Protein AF-A0A5C9BQ26-F1 (afdb_monomer_lite)

Radius of gyration: 15.92 Å; chains: 1; bounding box: 32×38×38 Å

Secondary structure (DSSP, 8-state):
-HHHHHHHHHHHHHHHHTSSGGG---HHHHHHHHHHHHHHHHS-EEEEEESSS--SSGGGS--HHHHHHHHHHHHTT-SEEEEEETTEEEEEEEEEE-GGGHHHHS-TTSSSPPSS-EEEEEEEEEES--

Foldseek 3Di:
DLVVQLVVLLVVLCCVAPVDPPHNDDPLVSVVSSQVSSCVVAVKHKDKAFQPFDDPDPRRHQDDDQSVVQSPCVNVVDQKDWDDDPQKTKIKGWDWQDDPSCVRRPDPPPDDDDDDIGTMIMMIIHGPDD

pLDDT: mean 89.16, std 11.47, range [51.75, 98.25]

Structure (mmCIF, N/CA/C/O backbone):
data_AF-A0A5C9BQ26-F1
#
_entry.id   AF-A0A5C9BQ26-F1
#
loop_
_atom_site.group_PDB
_atom_site.id
_atom_site.type_symbol
_atom_site.label_atom_id
_atom_site.label_alt_id
_atom_site.label_comp_id
_atom_site.label_asym_id
_atom_site.label_entity_id
_atom_site.label_seq_id
_atom_site.pdbx_PDB_ins_code
_atom_site.Cartn_x
_atom_site.Cartn_y
_atom_site.Cartn_z
_atom_site.occupancy
_atom_site.B_iso_or_equiv
_atom_site.auth_seq_id
_atom_site.auth_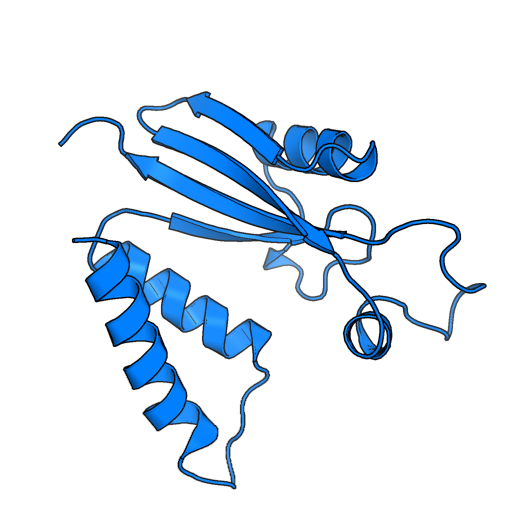comp_id
_atom_site.auth_asym_id
_atom_site.auth_atom_id
_atom_site.pdbx_PDB_model_num
ATOM 1 N N . ALA A 1 1 ? 1.219 -16.663 12.469 1.00 73.88 1 ALA A N 1
ATOM 2 C CA . ALA A 1 1 ? 2.481 -15.969 12.143 1.00 73.88 1 ALA A CA 1
ATOM 3 C C . ALA A 1 1 ? 2.363 -15.322 10.757 1.00 73.88 1 ALA A C 1
ATOM 5 O O . ALA A 1 1 ? 2.668 -15.969 9.768 1.00 73.88 1 ALA A O 1
ATOM 6 N N . VAL A 1 2 ? 1.868 -14.079 10.665 1.00 89.38 2 VAL A N 1
ATOM 7 C CA . VAL A 1 2 ? 1.649 -13.385 9.369 1.00 89.38 2 VAL A CA 1
ATOM 8 C C . VAL A 1 2 ? 2.969 -13.124 8.649 1.00 89.38 2 VAL A C 1
ATOM 10 O O . VAL A 1 2 ? 3.078 -13.346 7.450 1.00 89.38 2 VAL A O 1
ATOM 13 N N . LEU A 1 3 ? 4.000 -12.734 9.399 1.00 93.31 3 LEU A N 1
ATOM 14 C CA . LEU A 1 3 ? 5.322 -12.467 8.842 1.00 93.31 3 LEU A CA 1
ATOM 15 C C . LEU A 1 3 ? 5.939 -13.708 8.175 1.00 93.31 3 LEU A C 1
ATOM 17 O O . LEU A 1 3 ? 6.511 -13.605 7.098 1.00 93.31 3 LEU A O 1
ATOM 21 N N . HIS A 1 4 ? 5.764 -14.890 8.777 1.00 95.06 4 HIS A N 1
ATOM 22 C CA . HIS A 1 4 ? 6.197 -16.152 8.171 1.00 95.06 4 HIS A CA 1
ATOM 23 C C . HIS A 1 4 ? 5.481 -16.402 6.838 1.00 95.06 4 HIS A C 1
ATOM 25 O O . HIS A 1 4 ? 6.126 -16.735 5.851 1.00 95.06 4 HIS A O 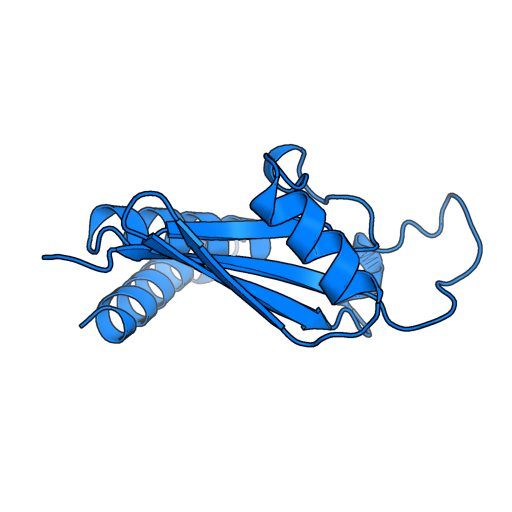1
ATOM 31 N N . VAL A 1 5 ? 4.158 -16.209 6.799 1.00 93.94 5 VAL A N 1
ATOM 32 C CA . VAL A 1 5 ? 3.356 -16.368 5.575 1.00 93.94 5 VAL A CA 1
ATOM 33 C C . VAL A 1 5 ? 3.818 -15.402 4.485 1.00 93.94 5 VAL A C 1
ATOM 35 O O . VAL A 1 5 ? 3.960 -15.821 3.342 1.00 93.94 5 VAL A O 1
ATOM 38 N N . ALA A 1 6 ? 4.092 -14.143 4.837 1.00 94.38 6 ALA A N 1
ATOM 39 C CA . ALA A 1 6 ? 4.599 -13.151 3.896 1.00 94.38 6 ALA A CA 1
ATOM 40 C C . ALA A 1 6 ? 5.953 -13.569 3.305 1.00 94.38 6 ALA A C 1
ATOM 42 O O . ALA A 1 6 ? 6.096 -13.580 2.090 1.00 94.38 6 ALA A O 1
ATOM 43 N N . TYR A 1 7 ? 6.916 -13.991 4.133 1.00 96.38 7 TYR A N 1
ATOM 44 C CA . TYR A 1 7 ? 8.218 -14.445 3.634 1.00 96.38 7 TYR A CA 1
ATOM 45 C C . TYR A 1 7 ? 8.130 -15.713 2.778 1.00 96.38 7 TYR A C 1
ATOM 47 O O . TYR A 1 7 ? 8.802 -15.790 1.752 1.00 96.38 7 TYR A O 1
ATOM 55 N N . ALA A 1 8 ? 7.294 -16.682 3.162 1.00 95.75 8 ALA A N 1
ATOM 56 C CA . ALA A 1 8 ? 7.072 -17.886 2.365 1.00 95.75 8 ALA A CA 1
ATOM 57 C C . ALA A 1 8 ? 6.450 -17.547 0.998 1.00 95.75 8 ALA A C 1
ATOM 59 O O . ALA A 1 8 ? 6.955 -17.989 -0.028 1.00 95.75 8 ALA A O 1
ATOM 60 N N . ALA A 1 9 ? 5.423 -16.690 0.973 1.00 94.81 9 ALA A N 1
ATOM 61 C CA . ALA A 1 9 ? 4.802 -16.228 -0.267 1.00 94.81 9 ALA A CA 1
ATOM 62 C C . ALA A 1 9 ? 5.793 -15.469 -1.166 1.00 94.81 9 ALA A C 1
ATOM 64 O O . ALA A 1 9 ? 5.804 -15.671 -2.380 1.00 94.81 9 ALA A O 1
ATOM 65 N N . THR A 1 10 ? 6.668 -14.645 -0.582 1.00 95.06 10 THR A N 1
ATOM 66 C CA . THR A 1 10 ? 7.747 -13.979 -1.322 1.00 95.06 10 THR A CA 1
ATOM 67 C C . THR A 1 10 ? 8.703 -14.983 -1.957 1.00 95.06 10 THR A C 1
ATOM 69 O O . THR A 1 10 ? 9.026 -14.849 -3.136 1.00 95.06 10 THR A O 1
ATOM 72 N N . LEU A 1 11 ? 9.142 -15.996 -1.205 1.00 94.06 11 LEU A N 1
ATOM 73 C CA . LEU A 1 11 ? 10.044 -17.027 -1.719 1.00 94.06 11 LEU A CA 1
ATOM 74 C C . LEU A 1 11 ? 9.416 -17.789 -2.894 1.00 94.06 11 LEU A C 1
ATOM 76 O O . LEU A 1 11 ? 10.060 -17.947 -3.931 1.00 94.06 11 LEU A O 1
ATOM 80 N N . ASP A 1 12 ? 8.158 -18.209 -2.752 1.00 91.56 12 ASP A N 1
ATOM 81 C CA . ASP A 1 12 ? 7.419 -18.922 -3.799 1.00 91.56 12 ASP A CA 1
ATOM 82 C C . ASP A 1 12 ? 7.289 -18.067 -5.068 1.00 91.56 12 ASP A C 1
ATOM 84 O O . ASP A 1 12 ? 7.591 -18.525 -6.171 1.00 91.56 12 ASP A O 1
ATOM 88 N N . THR A 1 13 ? 6.926 -16.794 -4.903 1.00 91.69 13 THR A N 1
ATOM 89 C CA . THR A 1 13 ? 6.776 -15.833 -6.006 1.00 91.69 13 THR A CA 1
ATOM 90 C C . THR A 1 13 ? 8.100 -15.613 -6.740 1.00 91.69 13 THR A C 1
ATOM 92 O O . THR A 1 13 ? 8.137 -15.586 -7.971 1.00 91.69 13 THR A O 1
ATOM 95 N N . ILE A 1 14 ? 9.212 -15.495 -6.007 1.00 91.38 14 ILE A N 1
ATOM 96 C CA . ILE A 1 14 ? 10.538 -15.316 -6.611 1.00 91.38 14 ILE A CA 1
ATOM 97 C C . ILE A 1 14 ? 10.953 -16.557 -7.406 1.00 91.38 14 ILE A C 1
ATOM 99 O O . ILE A 1 14 ? 11.424 -16.423 -8.539 1.00 91.38 14 ILE A O 1
ATOM 103 N N . HIS A 1 15 ? 10.754 -17.758 -6.854 1.00 89.75 15 HIS A N 1
ATOM 104 C CA . HIS A 1 15 ? 11.030 -19.001 -7.576 1.00 89.75 15 HIS A CA 1
ATOM 105 C C . HIS A 1 15 ? 10.178 -19.139 -8.837 1.00 89.75 15 HIS A C 1
ATOM 107 O O . HIS A 1 15 ? 10.671 -19.627 -9.854 1.00 89.75 15 HIS A O 1
ATOM 113 N N . HIS A 1 16 ? 8.922 -18.701 -8.780 1.00 87.81 16 HIS A N 1
ATOM 114 C CA . HIS A 1 16 ? 8.012 -18.780 -9.910 1.00 87.81 16 HIS A CA 1
ATOM 115 C C . HIS A 1 16 ? 8.416 -17.828 -11.046 1.00 87.81 16 HIS A C 1
ATOM 117 O O . HIS A 1 16 ? 8.567 -18.271 -12.183 1.00 87.81 16 HIS A O 1
ATOM 123 N N . HIS A 1 17 ? 8.653 -16.548 -10.738 1.00 88.12 17 HIS A N 1
ATOM 124 C CA . HIS A 1 17 ? 8.812 -15.502 -11.759 1.00 88.12 17 HIS A CA 1
ATOM 125 C C . HIS A 1 17 ? 10.253 -15.197 -12.166 1.00 88.12 17 HIS A C 1
ATOM 127 O O . HIS A 1 17 ? 10.484 -14.737 -13.281 1.00 88.12 17 HIS A O 1
ATOM 133 N N . TYR A 1 18 ? 11.235 -15.420 -11.288 1.00 85.69 18 TYR A N 1
ATOM 134 C CA . TYR A 1 18 ? 12.603 -14.923 -11.507 1.00 85.69 18 TYR A CA 1
ATOM 135 C C . TYR A 1 18 ? 13.672 -16.011 -11.575 1.00 85.69 18 TYR A C 1
ATOM 137 O O . TYR A 1 18 ? 14.818 -15.718 -11.916 1.00 85.69 18 TYR A O 1
ATOM 145 N N . PHE A 1 19 ? 13.327 -17.273 -11.310 1.00 83.19 19 PHE A N 1
ATOM 146 C CA . PHE A 1 19 ? 14.278 -18.377 -11.460 1.00 83.19 19 PHE A CA 1
ATOM 147 C C . PHE A 1 19 ? 14.487 -18.785 -12.931 1.00 83.19 19 PHE A C 1
ATOM 149 O O . PHE A 1 19 ? 15.575 -19.221 -13.309 1.00 83.19 19 PHE A O 1
ATOM 156 N N . ARG A 1 20 ? 13.469 -18.617 -13.789 1.00 74.31 20 ARG A N 1
ATOM 157 C CA . ARG A 1 20 ? 13.546 -18.903 -15.232 1.00 74.31 20 ARG A CA 1
ATOM 158 C C . ARG A 1 20 ? 13.588 -17.592 -16.023 1.00 74.31 20 ARG A C 1
ATOM 160 O O . ARG A 1 20 ? 12.661 -16.796 -15.960 1.00 74.31 20 ARG A O 1
ATOM 167 N N . ARG A 1 21 ? 14.674 -17.369 -16.774 1.00 60.22 21 ARG A N 1
ATOM 168 C CA . ARG A 1 21 ? 15.006 -16.073 -17.409 1.00 60.22 21 ARG A CA 1
ATOM 169 C C . ARG A 1 21 ? 14.002 -15.565 -18.451 1.00 60.22 21 ARG A C 1
ATOM 171 O O . ARG A 1 21 ? 14.001 -14.375 -18.732 1.00 60.22 21 ARG A O 1
ATOM 178 N N . GLU A 1 22 ? 13.173 -16.429 -19.026 1.00 64.50 22 GLU A N 1
ATOM 179 C CA . GLU A 1 22 ? 12.323 -16.065 -20.170 1.00 64.50 22 GLU A CA 1
ATOM 180 C C . GLU A 1 22 ? 10.979 -15.419 -19.781 1.00 64.50 22 GLU A C 1
ATOM 182 O O . GLU A 1 22 ? 10.212 -15.046 -20.663 1.00 64.50 22 GLU A O 1
ATOM 187 N N . GLN A 1 23 ? 10.674 -15.273 -18.483 1.00 62.00 23 GLN A N 1
ATOM 188 C CA . GLN A 1 23 ? 9.339 -14.869 -18.006 1.00 62.00 23 GLN A CA 1
ATOM 189 C C . GLN A 1 23 ? 9.357 -13.862 -16.845 1.00 62.00 23 GLN A C 1
ATOM 191 O O . GLN A 1 23 ? 8.417 -13.820 -16.057 1.00 62.00 23 GLN A O 1
ATOM 196 N N . ALA A 1 24 ? 10.403 -13.040 -16.715 1.00 72.62 24 ALA A N 1
ATOM 197 C CA . ALA A 1 24 ? 10.477 -12.075 -15.618 1.00 72.62 24 ALA A CA 1
ATOM 198 C C . ALA A 1 24 ? 9.291 -11.088 -15.656 1.00 72.62 24 ALA A C 1
ATOM 200 O O . ALA A 1 24 ? 9.212 -10.213 -16.518 1.00 72.62 24 ALA A O 1
ATOM 201 N N . VAL A 1 25 ? 8.370 -11.232 -14.701 1.00 83.44 25 VAL A N 1
ATOM 202 C CA . VAL A 1 25 ? 7.227 -10.331 -14.507 1.00 83.44 25 VAL A CA 1
ATOM 203 C C . VAL A 1 25 ? 7.702 -9.019 -13.872 1.00 83.44 25 VAL A C 1
ATOM 205 O O . VAL A 1 25 ? 8.766 -8.953 -13.251 1.00 83.44 25 VAL A O 1
ATOM 208 N N . LEU A 1 26 ? 6.933 -7.937 -14.019 1.00 85.12 26 LEU A N 1
ATOM 209 C CA . LEU A 1 26 ? 7.213 -6.688 -13.310 1.00 85.12 26 LEU A CA 1
ATOM 210 C C . LEU A 1 26 ? 7.197 -6.923 -11.785 1.00 85.12 26 LEU A C 1
ATOM 212 O O . LEU A 1 26 ? 6.204 -7.448 -11.277 1.00 85.12 26 LEU A O 1
ATOM 216 N N . PRO A 1 27 ? 8.223 -6.485 -11.027 1.00 85.50 27 PRO A N 1
ATOM 217 C CA . PRO A 1 27 ? 8.294 -6.711 -9.579 1.00 85.50 27 PRO A CA 1
ATOM 218 C C . PRO A 1 27 ? 7.059 -6.249 -8.804 1.00 85.50 27 PRO A C 1
ATOM 220 O O . PRO A 1 27 ? 6.608 -6.936 -7.893 1.00 85.50 27 PRO A O 1
ATOM 223 N N . ALA A 1 28 ? 6.460 -5.121 -9.197 1.00 85.06 28 ALA A N 1
ATOM 224 C CA . ALA A 1 28 ? 5.236 -4.624 -8.571 1.00 85.06 28 ALA A CA 1
ATOM 225 C C . ALA A 1 28 ? 4.053 -5.596 -8.730 1.00 85.06 28 ALA A C 1
ATOM 227 O O . ALA A 1 28 ? 3.280 -5.765 -7.790 1.00 85.06 28 ALA A O 1
ATOM 228 N N . ARG A 1 29 ? 3.950 -6.276 -9.882 1.00 86.94 29 ARG A N 1
ATOM 229 C CA . ARG A 1 29 ? 2.904 -7.271 -10.146 1.00 86.94 29 ARG A CA 1
ATOM 230 C C . ARG A 1 29 ? 3.166 -8.579 -9.402 1.00 86.94 29 ARG A C 1
ATOM 232 O O . ARG A 1 29 ? 2.241 -9.141 -8.830 1.00 86.94 29 ARG A O 1
ATOM 239 N N . ALA A 1 30 ? 4.423 -9.012 -9.327 1.00 91.62 30 ALA A N 1
ATOM 240 C CA . ALA A 1 30 ? 4.811 -10.147 -8.490 1.00 91.62 30 ALA A CA 1
ATOM 241 C C . ALA A 1 30 ? 4.446 -9.904 -7.008 1.00 91.62 30 ALA A C 1
ATOM 243 O O . ALA A 1 30 ? 3.936 -10.789 -6.327 1.00 91.62 30 ALA A O 1
ATOM 244 N N . MET A 1 31 ? 4.612 -8.674 -6.509 1.00 93.69 31 MET A N 1
ATOM 245 C CA . MET A 1 31 ? 4.194 -8.315 -5.148 1.00 93.69 31 MET A CA 1
ATOM 246 C C . MET A 1 31 ? 2.681 -8.415 -4.912 1.00 93.69 31 MET A C 1
ATOM 248 O O . MET A 1 31 ? 2.258 -8.755 -3.810 1.00 93.69 31 MET A O 1
ATOM 252 N N . GLU A 1 32 ? 1.850 -8.161 -5.921 1.00 94.44 32 GLU A N 1
ATOM 253 C CA . GLU A 1 32 ? 0.393 -8.304 -5.792 1.00 94.44 32 GLU A CA 1
ATOM 254 C C . GLU A 1 32 ? -0.034 -9.770 -5.641 1.00 94.44 32 GLU A C 1
ATOM 256 O O . GLU A 1 32 ? -1.001 -10.064 -4.933 1.00 94.44 32 GLU A O 1
ATOM 261 N N . GLU A 1 33 ? 0.715 -10.709 -6.226 1.00 93.81 33 GLU A N 1
ATOM 262 C CA . GLU A 1 33 ? 0.514 -12.140 -5.975 1.00 93.81 33 GLU A CA 1
ATOM 263 C C . GLU A 1 33 ? 0.844 -12.497 -4.524 1.00 93.81 33 GLU A C 1
ATOM 265 O O . GLU A 1 33 ? 0.050 -13.168 -3.863 1.00 93.81 33 GLU A O 1
ATOM 270 N N . ILE A 1 34 ? 1.939 -11.951 -3.980 1.00 95.69 34 ILE A N 1
ATOM 271 C CA . ILE A 1 34 ? 2.285 -12.090 -2.556 1.00 95.69 34 ILE A CA 1
ATOM 272 C C . ILE A 1 34 ? 1.148 -11.551 -1.677 1.00 95.69 34 ILE A C 1
ATOM 274 O O . ILE A 1 34 ? 0.767 -12.195 -0.698 1.00 95.69 34 ILE A O 1
ATOM 278 N N . PHE A 1 35 ? 0.563 -10.399 -2.022 1.00 96.75 35 PHE A N 1
ATOM 279 C CA . PHE A 1 35 ? -0.567 -9.828 -1.280 1.00 96.75 35 PHE A CA 1
ATOM 280 C C . PHE A 1 35 ? -1.790 -10.741 -1.294 1.00 96.75 35 PHE A C 1
ATOM 282 O O . PHE A 1 35 ? -2.402 -10.965 -0.246 1.00 96.75 35 PHE A O 1
ATOM 289 N N . SER A 1 36 ? -2.121 -11.300 -2.458 1.00 95.50 36 SER A N 1
ATOM 290 C CA . SER A 1 36 ? -3.202 -12.274 -2.597 1.00 95.50 36 SER A CA 1
ATOM 291 C C . SER A 1 36 ? -2.941 -13.514 -1.738 1.00 95.50 36 SER A C 1
ATOM 293 O O . SER A 1 36 ? -3.818 -13.958 -0.996 1.00 95.50 36 SER A O 1
ATOM 295 N N . ASP A 1 37 ? -1.722 -14.050 -1.766 1.00 95.38 37 ASP A N 1
ATOM 296 C CA . ASP A 1 37 ? -1.318 -15.217 -0.983 1.00 95.38 37 ASP A CA 1
ATOM 297 C C . ASP A 1 37 ? -1.413 -14.989 0.525 1.00 95.38 37 ASP A C 1
ATOM 299 O O . ASP A 1 37 ? -1.972 -15.817 1.253 1.00 95.38 37 ASP A O 1
ATOM 303 N N . VAL A 1 38 ? -0.908 -13.847 0.996 1.00 96.19 38 VAL A N 1
ATOM 304 C CA . VAL A 1 38 ? -0.997 -13.440 2.401 1.00 96.19 38 VAL A CA 1
ATOM 305 C C . VAL A 1 38 ? -2.455 -13.284 2.819 1.00 96.19 38 VAL A C 1
ATOM 307 O O . VAL A 1 38 ? -2.833 -13.789 3.881 1.00 96.19 38 VAL A O 1
ATOM 310 N N . ALA A 1 39 ? -3.292 -12.666 1.985 1.00 95.56 39 ALA A N 1
ATOM 311 C CA . ALA A 1 39 ? -4.712 -12.498 2.271 1.00 95.56 39 ALA A CA 1
ATOM 312 C C . ALA A 1 39 ? -5.427 -13.844 2.416 1.00 95.56 39 ALA A C 1
ATOM 314 O O . ALA A 1 39 ? -6.101 -14.061 3.424 1.00 95.56 39 ALA A O 1
ATOM 315 N N . ARG A 1 40 ? -5.215 -14.783 1.483 1.00 94.88 40 ARG A N 1
ATOM 316 C CA . ARG A 1 40 ? -5.828 -16.125 1.533 1.00 94.88 40 ARG A CA 1
ATOM 317 C C . ARG A 1 40 ? -5.411 -16.923 2.769 1.00 94.88 40 ARG A C 1
ATOM 319 O O . ARG A 1 40 ? -6.212 -17.679 3.307 1.00 94.88 40 ARG A O 1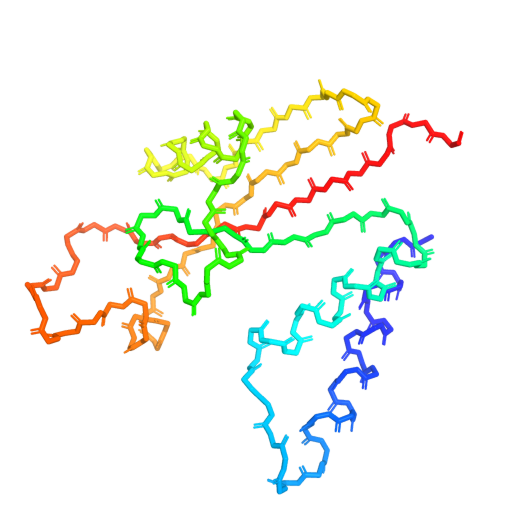
ATOM 326 N N . LYS A 1 41 ? -4.161 -16.770 3.215 1.00 93.62 41 LYS A N 1
ATOM 327 C CA . LYS A 1 41 ? -3.580 -17.555 4.318 1.00 93.62 41 LYS A CA 1
ATOM 328 C C . LYS A 1 41 ? -3.748 -16.903 5.699 1.00 93.62 41 LYS A C 1
ATOM 330 O O . LYS A 1 41 ? -3.514 -17.572 6.703 1.00 93.62 41 LYS A O 1
ATOM 335 N N . SER A 1 42 ? -4.092 -15.613 5.782 1.00 91.75 42 SER A N 1
ATOM 336 C CA . SER A 1 42 ? -4.071 -14.879 7.060 1.00 91.75 42 SER A CA 1
ATOM 337 C C . SER A 1 42 ? -5.164 -13.828 7.281 1.00 91.75 42 SER A C 1
ATOM 339 O O . SER A 1 42 ? -5.175 -13.212 8.345 1.00 91.75 42 SER A O 1
ATOM 341 N N . ASN A 1 43 ? -6.064 -13.596 6.319 1.00 91.31 43 ASN A N 1
ATOM 342 C CA . ASN A 1 43 ? -7.064 -12.514 6.332 1.00 91.31 43 ASN A CA 1
ATOM 343 C C . ASN A 1 43 ? -6.485 -11.088 6.436 1.00 91.31 43 ASN A C 1
ATOM 345 O O . ASN A 1 43 ? -7.240 -10.122 6.557 1.00 91.31 43 ASN A O 1
ATOM 349 N N . VAL A 1 44 ? -5.161 -10.932 6.354 1.00 95.25 44 VAL A N 1
ATOM 350 C CA . VAL A 1 44 ? -4.501 -9.631 6.241 1.00 95.25 44 VAL A CA 1
ATOM 351 C C . VAL A 1 44 ? -4.477 -9.222 4.779 1.00 95.25 44 VAL A C 1
ATOM 353 O O . VAL A 1 44 ? -3.916 -9.926 3.944 1.00 95.25 44 VAL A O 1
ATOM 356 N N . LYS A 1 45 ? -5.072 -8.073 4.466 1.00 95.88 45 LYS A N 1
ATOM 357 C CA . LYS A 1 45 ? -5.095 -7.532 3.104 1.00 95.88 45 LYS A CA 1
ATOM 358 C C . LYS A 1 45 ? -3.996 -6.495 2.937 1.00 95.88 45 LYS A C 1
ATOM 360 O O . LYS A 1 45 ? -3.751 -5.706 3.849 1.00 95.88 45 LYS A O 1
ATOM 365 N N . ALA A 1 46 ? -3.381 -6.483 1.763 1.00 96.69 46 ALA A N 1
ATOM 366 C CA . ALA A 1 46 ? -2.392 -5.499 1.361 1.00 96.69 46 A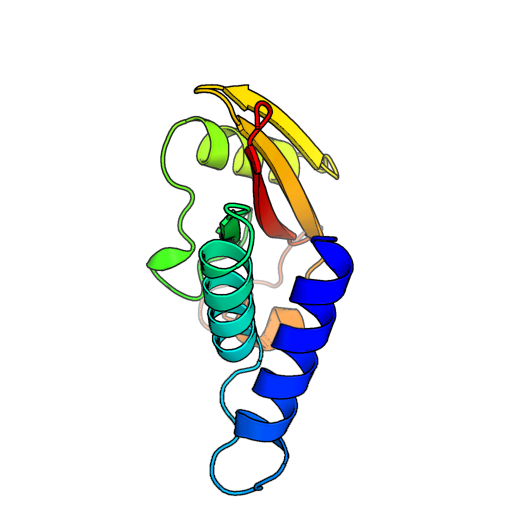LA A CA 1
ATOM 367 C C . ALA A 1 46 ? -2.695 -5.020 -0.061 1.00 96.69 46 ALA A C 1
ATOM 369 O O . ALA A 1 46 ? -3.128 -5.820 -0.891 1.00 96.69 46 ALA A O 1
ATOM 370 N N . ARG A 1 47 ? -2.486 -3.732 -0.339 1.00 96.56 47 ARG A N 1
ATOM 371 C CA . ARG A 1 47 ? -2.534 -3.181 -1.701 1.00 96.56 47 ARG A CA 1
ATOM 372 C C . ARG A 1 47 ? -1.704 -1.912 -1.833 1.00 96.56 47 ARG A C 1
ATOM 374 O O . ARG A 1 47 ? -1.482 -1.197 -0.853 1.00 96.56 47 ARG A O 1
ATOM 381 N N . TRP A 1 48 ? -1.275 -1.644 -3.058 1.00 97.00 48 TRP A N 1
ATOM 382 C CA . TRP A 1 48 ? -0.648 -0.385 -3.436 1.00 97.00 48 TRP A CA 1
ATOM 383 C C . TRP A 1 48 ? -1.690 0.719 -3.597 1.00 97.00 48 TRP A C 1
ATOM 385 O O . TRP A 1 48 ? -2.803 0.450 -4.043 1.00 97.00 48 TRP A O 1
ATOM 395 N N . ILE A 1 49 ? -1.300 1.953 -3.279 1.00 97.12 49 ILE A N 1
ATOM 396 C CA . ILE A 1 49 ? -2.045 3.159 -3.647 1.00 97.12 49 ILE A CA 1
ATOM 397 C C . ILE A 1 49 ? -1.109 4.218 -4.237 1.00 97.12 49 ILE A C 1
ATOM 399 O O . ILE A 1 49 ? 0.035 4.383 -3.799 1.00 97.12 49 ILE A O 1
ATOM 403 N N . ALA A 1 50 ? -1.603 4.970 -5.213 1.00 95.25 50 ALA A N 1
ATOM 404 C CA . ALA A 1 50 ? -0.979 6.195 -5.681 1.00 95.25 50 ALA A CA 1
ATOM 405 C C . ALA A 1 50 ? -1.172 7.304 -4.636 1.00 95.25 50 ALA A C 1
ATOM 407 O O . ALA A 1 50 ? -2.258 7.467 -4.087 1.00 95.25 50 ALA A O 1
ATOM 408 N N . VAL A 1 51 ? -0.114 8.064 -4.340 1.00 95.56 51 VAL A N 1
ATOM 409 C CA . VAL A 1 51 ? -0.162 9.152 -3.345 1.00 95.56 51 VAL A CA 1
ATOM 410 C C . VAL A 1 51 ? -0.071 10.503 -4.043 1.00 95.56 51 VAL A C 1
ATOM 412 O O . VAL A 1 51 ? -1.065 11.207 -4.165 1.00 95.56 51 VAL A O 1
ATOM 415 N N . ASN A 1 52 ? 1.109 10.848 -4.561 1.00 92.69 52 ASN A N 1
ATOM 416 C CA . ASN A 1 52 ? 1.333 12.100 -5.293 1.00 92.69 52 ASN A CA 1
ATOM 417 C C . ASN A 1 52 ? 2.039 11.867 -6.640 1.00 92.69 52 ASN A C 1
ATOM 419 O O . ASN A 1 52 ? 2.797 12.710 -7.129 1.00 92.69 52 ASN A O 1
ATOM 423 N N . THR A 1 53 ? 1.796 10.693 -7.220 1.00 88.56 53 THR A N 1
ATOM 424 C CA . THR A 1 53 ? 2.234 10.277 -8.556 1.00 88.56 53 THR A CA 1
ATOM 425 C C . THR A 1 53 ? 1.057 9.663 -9.305 1.00 88.56 53 THR A C 1
ATOM 427 O O . THR A 1 53 ? 0.038 9.345 -8.695 1.00 88.56 53 THR A O 1
ATOM 430 N N . GLN A 1 54 ? 1.179 9.530 -10.626 1.00 87.62 54 GLN A N 1
ATOM 431 C CA . GLN A 1 54 ? 0.171 8.820 -11.412 1.00 87.62 54 GLN A CA 1
ATOM 432 C C . GLN A 1 54 ? 0.132 7.341 -10.991 1.00 87.62 54 GLN A C 1
ATOM 434 O O . GLN A 1 54 ? 1.199 6.760 -10.747 1.00 87.62 54 GLN A O 1
ATOM 439 N N . PRO A 1 55 ? -1.059 6.728 -10.899 1.00 90.81 55 PRO A N 1
ATOM 440 C CA . PRO A 1 55 ? -1.174 5.306 -10.624 1.00 90.81 55 PRO A CA 1
ATOM 441 C C . PRO A 1 55 ? -0.550 4.500 -11.772 1.00 90.81 55 PRO A C 1
ATOM 443 O O . PRO A 1 55 ? -0.746 4.811 -12.945 1.00 90.81 55 PRO A O 1
ATOM 446 N N . MET A 1 56 ? 0.231 3.469 -11.439 1.00 88.56 56 MET A N 1
ATOM 447 C CA . MET A 1 56 ? 0.830 2.575 -12.446 1.00 88.56 56 MET A CA 1
ATOM 448 C C . MET A 1 56 ? -0.159 1.508 -12.936 1.00 88.56 56 MET A C 1
ATOM 450 O O . MET A 1 56 ? 0.057 0.894 -13.976 1.00 88.56 56 MET A O 1
ATOM 454 N N . SER A 1 57 ? -1.242 1.300 -12.187 1.00 90.06 57 SER A N 1
ATOM 455 C CA . SER A 1 57 ? -2.404 0.490 -12.543 1.00 90.06 57 SER A CA 1
ATOM 456 C C . SER A 1 57 ? -3.661 1.214 -12.076 1.00 90.06 57 SER A C 1
ATOM 458 O O . SER A 1 57 ? -3.629 1.848 -11.024 1.00 90.06 57 SER A O 1
ATOM 460 N N . VAL A 1 58 ? -4.776 1.072 -12.797 1.00 89.75 58 VAL A N 1
ATOM 461 C CA . VAL A 1 58 ? -6.094 1.572 -12.351 1.00 89.75 58 VAL A CA 1
ATOM 462 C C . VAL A 1 58 ? -6.457 1.046 -10.959 1.00 89.75 58 VAL A C 1
ATOM 464 O O . VAL A 1 58 ? -7.019 1.768 -10.145 1.00 89.75 58 VAL A O 1
ATOM 467 N N . ASP A 1 59 ? -6.005 -0.169 -10.639 1.00 92.44 59 ASP A N 1
ATOM 468 C CA . ASP A 1 59 ? -6.211 -0.804 -9.340 1.00 92.44 59 ASP A CA 1
ATOM 469 C C . ASP A 1 59 ? -5.408 -0.147 -8.210 1.00 92.44 59 ASP A C 1
ATOM 471 O O . ASP A 1 59 ? -5.496 -0.616 -7.082 1.00 92.44 59 ASP A O 1
ATOM 475 N N . HIS A 1 60 ? -4.572 0.863 -8.474 1.00 95.19 60 HIS A N 1
ATOM 476 C CA . HIS A 1 60 ? -3.791 1.589 -7.459 1.00 95.19 60 HIS A CA 1
ATOM 477 C C . HIS A 1 60 ? -4.368 2.967 -7.157 1.00 95.19 60 HIS A C 1
ATOM 479 O O . HIS A 1 60 ? -3.781 3.717 -6.377 1.00 95.19 60 HIS A O 1
ATOM 485 N N . GLU A 1 61 ? -5.483 3.347 -7.771 1.00 96.19 61 GLU A N 1
ATOM 486 C CA . GLU A 1 61 ? -6.162 4.571 -7.374 1.00 96.19 61 GLU A CA 1
ATOM 487 C C . GLU A 1 61 ? -6.673 4.439 -5.926 1.00 96.19 61 GLU A C 1
ATOM 489 O O . GLU A 1 61 ? -7.153 3.371 -5.538 1.00 96.19 61 GLU A O 1
ATOM 494 N N . PRO A 1 62 ? -6.529 5.482 -5.084 1.00 97.19 62 PRO A N 1
ATOM 495 C CA . PRO A 1 62 ? -7.090 5.464 -3.739 1.00 97.19 62 PRO A CA 1
ATOM 496 C C . PRO A 1 62 ? -8.614 5.315 -3.759 1.00 97.19 62 PRO A C 1
ATOM 498 O O . PRO A 1 62 ? -9.333 6.176 -4.277 1.00 97.19 62 PRO A O 1
ATOM 501 N N . GLU A 1 63 ? -9.113 4.258 -3.126 1.00 94.88 63 GLU A N 1
ATOM 502 C CA . GLU A 1 63 ? -10.536 3.936 -3.077 1.00 94.88 63 GLU A CA 1
ATOM 503 C C . GLU A 1 63 ? -11.155 4.173 -1.691 1.00 94.88 63 GLU A C 1
ATOM 505 O O . GLU A 1 63 ? -10.577 3.887 -0.638 1.00 94.88 63 GLU A O 1
ATOM 510 N N . GLY A 1 64 ? -12.394 4.674 -1.686 1.00 94.69 64 GLY A N 1
ATOM 511 C CA . GLY A 1 64 ? -13.116 5.002 -0.455 1.00 94.69 64 GLY A CA 1
ATOM 512 C C . GLY A 1 64 ? -12.475 6.138 0.354 1.00 94.69 64 GLY A C 1
ATOM 513 O O . GLY A 1 64 ? -11.519 6.784 -0.075 1.00 94.69 64 GLY A O 1
ATOM 514 N N . ASP A 1 65 ? -13.032 6.409 1.531 1.00 96.38 65 ASP A N 1
ATOM 515 C CA . ASP A 1 65 ? -12.650 7.593 2.311 1.00 96.38 65 ASP A CA 1
ATOM 516 C C . ASP A 1 65 ? -11.287 7.426 2.994 1.00 96.38 65 ASP A C 1
ATOM 518 O O . ASP A 1 65 ? -10.461 8.338 2.955 1.00 96.38 65 ASP A O 1
ATOM 522 N N . PHE A 1 66 ? -11.005 6.234 3.536 1.00 97.25 66 PHE A N 1
ATOM 523 C CA . PHE A 1 66 ? -9.729 5.942 4.191 1.00 97.25 66 PHE A CA 1
ATOM 524 C C . PHE A 1 66 ? -8.533 6.138 3.252 1.00 97.25 66 PHE A C 1
ATOM 526 O O . PHE A 1 66 ? -7.568 6.796 3.631 1.00 97.25 66 PHE A O 1
ATOM 533 N N . GLU A 1 67 ? -8.560 5.576 2.035 1.00 97.88 67 GLU A N 1
ATOM 534 C CA . GLU A 1 67 ? -7.393 5.636 1.142 1.00 97.88 67 GLU A CA 1
ATOM 535 C C . GLU A 1 67 ? -7.197 7.043 0.579 1.00 97.88 67 GLU A C 1
ATOM 537 O O . GLU A 1 67 ? -6.059 7.495 0.463 1.00 97.88 67 GLU A O 1
ATOM 542 N N . LYS A 1 68 ? -8.285 7.772 0.302 1.00 97.81 68 LYS A N 1
ATOM 543 C CA . LYS A 1 68 ? -8.217 9.181 -0.111 1.00 97.81 68 LYS A CA 1
ATOM 544 C C . LYS A 1 68 ? -7.617 10.058 0.985 1.00 97.81 68 LYS A C 1
ATOM 546 O O . LYS A 1 68 ? -6.740 10.876 0.705 1.00 97.81 68 LYS A O 1
ATOM 551 N N . GLN A 1 69 ? -8.042 9.867 2.235 1.00 97.88 69 GLN A N 1
ATOM 552 C CA . GLN A 1 69 ? -7.478 10.595 3.370 1.00 97.88 69 GLN A CA 1
ATOM 553 C C . GLN A 1 69 ? -6.016 10.207 3.609 1.00 97.88 69 GLN A C 1
ATOM 555 O O . GLN A 1 69 ? -5.172 11.082 3.791 1.00 97.88 69 GLN A O 1
ATOM 560 N N . ALA A 1 70 ? -5.693 8.916 3.529 1.00 98.00 70 ALA A N 1
ATOM 561 C CA . ALA A 1 70 ? -4.321 8.439 3.601 1.00 98.00 70 ALA A CA 1
ATOM 562 C C . ALA A 1 70 ? -3.443 9.089 2.523 1.00 98.00 70 ALA A C 1
ATOM 564 O O . ALA A 1 70 ? -2.398 9.643 2.846 1.00 98.00 70 ALA A O 1
ATOM 565 N N . ALA A 1 71 ? -3.865 9.087 1.257 1.00 97.81 71 ALA A N 1
ATOM 566 C CA . ALA A 1 71 ? -3.111 9.699 0.167 1.00 97.81 71 ALA A CA 1
ATOM 567 C C . ALA A 1 71 ? -2.874 11.203 0.399 1.00 97.81 71 ALA A C 1
ATOM 569 O O . ALA A 1 71 ? -1.766 11.691 0.166 1.00 97.81 71 ALA A O 1
ATOM 570 N N . ALA A 1 72 ? -3.864 11.933 0.920 1.00 97.38 72 ALA A N 1
ATOM 571 C CA . ALA A 1 72 ? -3.702 13.343 1.275 1.00 97.38 72 ALA A CA 1
ATOM 572 C C . ALA A 1 72 ? -2.665 13.545 2.395 1.00 97.38 72 ALA A C 1
ATOM 574 O O . ALA A 1 72 ? -1.767 14.379 2.274 1.00 97.38 72 ALA A O 1
ATOM 575 N N . GLU A 1 73 ? -2.741 12.742 3.456 1.00 97.88 73 GLU A N 1
ATOM 576 C CA . GLU A 1 73 ? -1.837 12.822 4.607 1.00 97.88 73 GLU A CA 1
ATOM 577 C C . GLU A 1 73 ? -0.394 12.446 4.247 1.00 97.88 73 GLU A C 1
ATOM 579 O O . GLU A 1 73 ? 0.557 13.132 4.631 1.00 97.88 73 GLU A O 1
ATOM 584 N N . LEU A 1 74 ? -0.219 11.393 3.445 1.00 97.44 74 LEU A N 1
ATOM 585 C CA . LEU A 1 74 ? 1.092 10.988 2.942 1.00 97.44 74 LEU A CA 1
ATOM 586 C C . LEU A 1 74 ? 1.660 12.034 1.963 1.00 97.44 74 LEU A C 1
ATOM 588 O O . LEU A 1 74 ? 2.856 12.317 1.987 1.00 97.44 74 LEU A O 1
ATOM 592 N N . THR A 1 75 ? 0.813 12.682 1.152 1.00 94.88 75 THR A N 1
ATOM 593 C CA . THR A 1 75 ? 1.220 13.806 0.285 1.00 94.88 75 THR A CA 1
ATOM 594 C C . THR A 1 75 ? 1.711 15.005 1.094 1.00 94.88 75 THR A C 1
ATOM 596 O O . THR A 1 75 ? 2.671 15.659 0.688 1.00 94.88 75 THR A O 1
ATOM 599 N N . ALA A 1 76 ? 1.105 15.264 2.255 1.00 94.69 76 ALA A N 1
ATOM 600 C CA . ALA A 1 76 ? 1.540 16.300 3.190 1.00 94.69 76 ALA A CA 1
ATOM 601 C C . ALA A 1 76 ? 2.864 15.964 3.910 1.00 94.69 76 ALA A C 1
ATOM 603 O O . ALA A 1 76 ? 3.340 16.751 4.727 1.00 94.69 76 ALA A O 1
ATOM 604 N N . GLY A 1 77 ? 3.476 14.813 3.609 1.00 91.56 77 GLY A N 1
ATOM 605 C CA . GLY A 1 77 ? 4.762 14.392 4.157 1.00 91.56 77 GLY A CA 1
ATOM 606 C C . GLY A 1 77 ? 4.657 13.584 5.448 1.00 91.56 77 GLY A C 1
ATOM 607 O O . GLY A 1 77 ? 5.687 13.293 6.059 1.00 91.56 77 GLY A O 1
ATOM 608 N N . LYS A 1 78 ? 3.449 13.186 5.879 1.00 95.50 78 LYS A N 1
ATOM 609 C CA . LYS A 1 78 ? 3.326 12.217 6.974 1.00 95.50 78 LYS A CA 1
ATOM 610 C C . LYS A 1 78 ? 3.827 10.856 6.494 1.00 95.50 78 LYS A C 1
ATOM 612 O O . LYS A 1 78 ? 3.499 10.408 5.402 1.00 95.50 78 LYS A O 1
ATOM 617 N N . GLY A 1 79 ? 4.606 10.166 7.324 1.00 95.56 79 GLY A N 1
ATOM 618 C CA . GLY A 1 79 ? 5.115 8.833 6.979 1.00 95.56 79 GLY A CA 1
ATOM 619 C C . GLY A 1 79 ? 4.050 7.732 7.031 1.00 95.56 79 GLY A C 1
ATOM 620 O O . GLY A 1 79 ? 4.225 6.678 6.418 1.00 95.56 79 GLY A O 1
ATOM 621 N N . LYS A 1 80 ? 2.957 7.957 7.773 1.00 97.50 80 LYS A N 1
ATOM 622 C CA . LYS A 1 80 ? 1.927 6.955 8.045 1.00 97.50 80 LYS A CA 1
ATOM 623 C C . LYS A 1 80 ? 0.578 7.598 8.371 1.00 97.50 80 LYS A C 1
ATOM 625 O O . LYS A 1 80 ? 0.537 8.668 8.977 1.00 97.50 80 LYS A O 1
ATOM 630 N N . PHE A 1 81 ? -0.501 6.906 8.026 1.00 98.25 81 PHE A N 1
ATOM 631 C CA . PHE A 1 81 ? -1.873 7.181 8.447 1.00 98.25 81 PHE A CA 1
ATOM 632 C C . PHE A 1 81 ? -2.527 5.880 8.925 1.00 98.25 81 PHE A C 1
ATOM 634 O O . PHE A 1 81 ? -2.348 4.833 8.301 1.00 98.25 81 PHE A O 1
ATOM 641 N N . GLU A 1 82 ? -3.259 5.920 10.035 1.00 98.12 82 GLU A N 1
ATOM 642 C CA . GLU A 1 82 ? -3.844 4.734 10.666 1.00 98.12 82 GLU A CA 1
ATOM 643 C C . GLU A 1 82 ? -5.271 5.012 11.120 1.00 98.12 82 GLU A C 1
ATOM 645 O O . GLU A 1 82 ? -5.582 6.107 11.586 1.00 98.12 82 GLU A O 1
ATOM 650 N N . ALA A 1 83 ? -6.124 3.997 11.027 1.00 97.38 83 ALA A N 1
ATOM 651 C CA . ALA A 1 83 ? -7.474 4.042 11.565 1.00 97.38 83 ALA A CA 1
ATOM 652 C C . ALA A 1 83 ? -7.944 2.641 11.961 1.00 97.38 83 ALA A C 1
ATOM 654 O O . ALA A 1 83 ? -7.439 1.627 11.477 1.00 97.38 83 ALA A O 1
ATOM 655 N N . VAL A 1 84 ? -8.949 2.590 12.829 1.00 96.44 84 VAL A N 1
ATOM 656 C CA . VAL A 1 84 ? -9.700 1.369 13.115 1.00 96.44 84 VAL A CA 1
ATOM 657 C C . VAL A 1 84 ? -11.112 1.561 12.592 1.00 96.44 84 VAL A C 1
ATOM 659 O O . VAL A 1 84 ? -11.828 2.443 13.054 1.00 96.44 84 VAL A O 1
ATOM 662 N N . GLU A 1 85 ? -11.521 0.724 11.647 1.00 91.50 85 GLU A N 1
ATOM 663 C CA . GLU A 1 85 ? -12.848 0.781 11.040 1.00 91.50 85 GLU A CA 1
ATOM 664 C C . GLU A 1 85 ? -13.313 -0.616 10.629 1.00 91.50 85 GLU A C 1
ATOM 666 O O . GLU A 1 85 ? -12.515 -1.465 10.233 1.00 91.50 85 GLU A O 1
ATOM 671 N N . ASN A 1 86 ? -14.617 -0.876 10.744 1.00 87.81 86 ASN A N 1
ATOM 672 C CA . ASN A 1 86 ? -15.250 -2.108 10.256 1.00 87.81 86 ASN A CA 1
ATOM 673 C C . ASN A 1 86 ? -14.591 -3.418 10.745 1.00 87.81 86 ASN A C 1
ATOM 675 O O . ASN A 1 86 ? -14.574 -4.417 10.031 1.00 87.81 86 ASN A O 1
ATOM 679 N N . GLY A 1 87 ? -14.029 -3.426 11.960 1.00 92.88 87 GLY A N 1
ATOM 680 C CA . GLY A 1 87 ? -13.353 -4.605 12.519 1.00 92.88 87 GLY A CA 1
ATOM 681 C C . GLY A 1 87 ? -11.932 -4.843 11.993 1.00 92.88 87 GLY A C 1
ATOM 682 O O . GLY A 1 87 ? -11.354 -5.895 12.273 1.00 92.88 87 GLY A O 1
ATOM 683 N N . TYR A 1 88 ? -11.347 -3.865 11.298 1.00 94.69 88 TYR A N 1
ATOM 684 C CA . TYR A 1 88 ? -9.959 -3.878 10.849 1.00 94.69 88 TYR A CA 1
ATOM 685 C C . TYR A 1 88 ? -9.181 -2.702 11.431 1.00 94.69 88 TYR A C 1
ATOM 687 O O . TYR A 1 88 ? -9.665 -1.576 11.511 1.00 94.69 88 TYR A O 1
ATOM 695 N N . PHE A 1 89 ? -7.932 -2.968 11.783 1.00 96.50 89 PHE A N 1
ATOM 696 C CA . PHE A 1 89 ? -6.897 -1.958 11.868 1.00 96.50 89 PHE A CA 1
ATOM 697 C C . PHE A 1 89 ? -6.346 -1.738 10.461 1.00 96.50 89 PHE A C 1
ATOM 699 O O . PHE A 1 89 ? -5.831 -2.673 9.840 1.00 96.50 89 PHE A O 1
ATOM 706 N N . ARG A 1 90 ? -6.469 -0.518 9.947 1.00 97.56 90 ARG A N 1
ATOM 707 C CA . ARG A 1 90 ? -5.941 -0.119 8.646 1.00 97.56 90 ARG A CA 1
ATOM 708 C C . ARG A 1 90 ? -4.751 0.806 8.845 1.00 97.56 90 ARG A C 1
ATOM 710 O O . ARG A 1 90 ? -4.827 1.758 9.616 1.00 97.56 90 ARG A O 1
ATOM 717 N N . SER A 1 91 ? -3.666 0.554 8.121 1.00 97.88 91 SER A N 1
ATOM 718 C CA . SER A 1 91 ? -2.520 1.460 8.066 1.00 97.88 91 SER A CA 1
ATOM 719 C C . SER A 1 91 ? -2.102 1.711 6.630 1.00 97.88 91 SER A C 1
ATOM 721 O O . SER A 1 91 ? -1.898 0.754 5.888 1.00 97.88 91 SER A O 1
ATOM 723 N N . ALA A 1 92 ? -1.888 2.966 6.268 1.00 98.25 92 ALA A N 1
ATOM 724 C CA . ALA A 1 92 ? -1.224 3.363 5.040 1.00 98.25 92 ALA A CA 1
ATOM 725 C C . ALA A 1 92 ? 0.154 3.936 5.383 1.00 98.25 92 ALA A C 1
ATOM 727 O O . ALA A 1 92 ? 0.244 4.856 6.194 1.00 98.25 92 ALA A O 1
ATOM 728 N N . SER A 1 93 ? 1.220 3.400 4.791 1.00 98.19 93 SER A N 1
ATOM 729 C CA . SER A 1 93 ? 2.588 3.912 4.980 1.00 98.19 93 SER A CA 1
ATOM 730 C C . SER A 1 93 ? 3.155 4.436 3.666 1.00 98.19 93 SER A C 1
ATOM 732 O O . SER A 1 93 ? 2.950 3.813 2.621 1.00 98.19 93 SER A O 1
ATOM 734 N N . ALA A 1 94 ? 3.877 5.557 3.723 1.00 97.50 94 ALA A N 1
ATOM 735 C CA . ALA A 1 94 ? 4.546 6.131 2.561 1.00 97.50 94 ALA A CA 1
ATOM 736 C C . ALA A 1 94 ? 5.718 5.256 2.096 1.00 97.50 94 ALA A C 1
ATOM 738 O O . ALA A 1 94 ? 6.525 4.780 2.894 1.00 97.50 94 ALA A O 1
ATOM 739 N N . ILE A 1 95 ? 5.839 5.115 0.780 1.00 95.75 95 ILE A N 1
ATOM 740 C CA . ILE A 1 95 ? 6.987 4.530 0.094 1.00 95.75 95 ILE A CA 1
ATOM 741 C C . ILE A 1 95 ? 7.637 5.642 -0.714 1.00 95.75 95 ILE A C 1
ATOM 743 O O . ILE A 1 95 ? 7.058 6.125 -1.687 1.00 95.75 95 ILE A O 1
ATOM 747 N N . SER A 1 96 ? 8.834 6.053 -0.306 1.00 93.94 96 SER A N 1
ATOM 748 C CA . SER A 1 96 ? 9.604 7.077 -1.009 1.00 93.94 96 SER A CA 1
ATOM 749 C C . SER A 1 96 ? 10.023 6.586 -2.393 1.00 93.94 96 SER A C 1
ATOM 751 O O . SER A 1 96 ? 10.691 5.564 -2.528 1.00 93.94 96 SER A O 1
ATOM 753 N N . LEU A 1 97 ? 9.661 7.344 -3.425 1.00 92.00 97 LEU A N 1
ATOM 754 C CA . LEU A 1 97 ? 10.044 7.094 -4.808 1.00 92.00 97 LEU A CA 1
ATOM 755 C C . LEU A 1 97 ? 11.256 7.962 -5.147 1.00 92.00 97 LEU A C 1
ATOM 757 O O . LEU A 1 97 ? 11.161 9.186 -5.236 1.00 92.00 97 LEU A O 1
ATOM 761 N N . HIS A 1 98 ? 12.404 7.322 -5.344 1.00 89.31 98 HIS A N 1
ATOM 762 C CA . HIS A 1 98 ? 13.663 7.983 -5.681 1.00 89.31 98 HIS A CA 1
ATOM 763 C C . HIS A 1 98 ? 14.461 7.168 -6.702 1.00 89.31 98 HIS A C 1
ATOM 765 O O . HIS A 1 98 ? 14.276 5.957 -6.837 1.00 89.31 98 HIS A O 1
ATOM 771 N N . GLY A 1 99 ? 15.378 7.825 -7.416 1.00 87.62 99 GLY A N 1
ATOM 772 C CA . GLY A 1 99 ? 16.244 7.171 -8.399 1.00 87.62 99 GLY A CA 1
ATOM 773 C C . GLY A 1 99 ? 15.439 6.413 -9.459 1.00 87.62 99 GLY A C 1
ATOM 774 O O . GLY A 1 99 ? 14.561 6.987 -10.101 1.00 87.62 99 GLY A O 1
ATOM 775 N N . GLY A 1 100 ? 15.714 5.113 -9.608 1.00 85.88 100 GLY A N 1
ATOM 776 C CA . GLY A 1 100 ? 15.096 4.254 -10.623 1.00 85.88 100 GLY A CA 1
ATOM 777 C C . GLY A 1 100 ? 13.565 4.190 -10.573 1.00 85.88 100 GLY A C 1
ATOM 778 O O . GLY A 1 100 ? 12.947 4.067 -11.626 1.00 85.88 100 GLY A O 1
ATOM 779 N N . CYS A 1 101 ? 12.929 4.360 -9.408 1.00 88.25 101 CYS A N 1
ATOM 780 C CA . CYS A 1 101 ? 11.463 4.368 -9.299 1.00 88.25 101 CYS A CA 1
ATOM 781 C C . CYS A 1 101 ? 10.827 5.484 -10.143 1.00 88.25 101 CYS A C 1
ATOM 783 O O . CYS A 1 101 ? 9.768 5.299 -10.741 1.00 88.25 101 CYS A O 1
ATOM 785 N N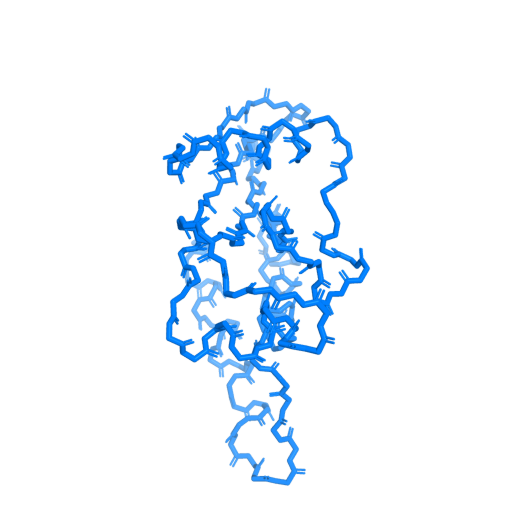 . LEU A 1 102 ? 11.488 6.642 -10.227 1.00 88.00 102 LEU A N 1
ATOM 786 C CA . LEU A 1 102 ? 10.975 7.792 -10.968 1.00 88.00 102 LEU A CA 1
ATOM 787 C C . LEU A 1 102 ? 11.016 7.582 -12.484 1.00 88.00 102 LEU A C 1
ATOM 789 O O . LEU A 1 102 ? 10.307 8.289 -13.182 1.00 88.00 102 LEU A O 1
ATOM 793 N N . SER A 1 103 ? 11.763 6.598 -12.996 1.00 84.12 103 SER A N 1
ATOM 794 C CA . SER A 1 103 ? 11.777 6.303 -14.437 1.00 84.12 103 SER A CA 1
ATOM 795 C C . SER A 1 103 ? 10.405 5.885 -14.981 1.00 84.12 103 SER A C 1
ATOM 797 O O . SER A 1 103 ? 10.091 6.188 -16.127 1.00 84.12 103 SER A O 1
ATOM 799 N N . CYS A 1 104 ? 9.578 5.236 -14.152 1.00 85.00 104 CYS A N 1
ATOM 800 C CA . CYS A 1 104 ? 8.207 4.853 -14.501 1.00 85.00 104 CYS A CA 1
ATOM 801 C C . CYS A 1 104 ? 7.167 5.749 -13.817 1.00 85.00 104 CYS A C 1
ATOM 803 O O . CYS A 1 104 ? 6.170 6.121 -14.426 1.00 85.00 104 CYS A O 1
ATOM 805 N N . HIS A 1 105 ? 7.402 6.135 -12.558 1.00 85.81 105 HIS A N 1
ATOM 806 C CA . HIS A 1 105 ? 6.443 6.930 -11.781 1.00 85.81 105 HIS A CA 1
ATOM 807 C C . HIS A 1 105 ? 6.448 8.431 -12.112 1.00 85.81 105 HIS A C 1
ATOM 809 O O . HIS A 1 105 ? 5.571 9.172 -11.661 1.00 85.81 105 HIS A O 1
ATOM 815 N N . HIS A 1 106 ? 7.423 8.902 -12.891 1.00 77.25 106 HIS A N 1
ATOM 816 C CA . HIS A 1 106 ? 7.430 10.234 -13.482 1.00 77.25 106 HIS A CA 1
ATOM 817 C C . HIS A 1 106 ? 7.507 10.082 -14.996 1.00 77.25 106 HIS A C 1
ATOM 819 O O . HIS A 1 106 ? 8.539 9.727 -15.556 1.00 77.25 106 HIS A O 1
ATOM 825 N N . ASN A 1 107 ? 6.386 10.330 -15.670 1.00 64.00 107 ASN A N 1
ATOM 826 C CA . ASN A 1 107 ? 6.362 10.283 -17.121 1.00 64.00 107 ASN A CA 1
ATOM 827 C C . ASN A 1 107 ? 6.978 11.587 -17.657 1.00 64.00 107 ASN A C 1
ATOM 829 O O . ASN A 1 107 ? 6.318 12.627 -17.711 1.00 64.00 107 ASN A O 1
ATOM 833 N N . SER A 1 108 ? 8.260 11.538 -18.025 1.00 53.94 108 SER A N 1
ATOM 834 C CA . SER A 1 108 ? 9.042 12.673 -18.544 1.00 53.94 108 SER A CA 1
ATOM 835 C C . SER A 1 108 ? 8.466 13.297 -19.823 1.00 53.94 108 SER A C 1
ATOM 837 O O . SER A 1 108 ? 8.842 14.409 -20.184 1.00 53.94 108 SER A O 1
ATOM 839 N N . SER A 1 109 ? 7.518 12.622 -20.480 1.00 53.91 109 SER A N 1
ATOM 840 C CA . SER A 1 109 ? 6.881 13.088 -21.717 1.00 53.91 109 SER A CA 1
ATOM 841 C C . SER A 1 109 ? 5.895 14.253 -21.529 1.00 53.91 109 SER A C 1
ATOM 843 O O . SER A 1 109 ? 5.529 14.880 -22.518 1.00 53.91 109 SER A O 1
ATOM 845 N N . PHE A 1 110 ? 5.458 14.571 -20.300 1.00 51.75 110 PHE A N 1
ATOM 846 C CA . PHE A 1 110 ? 4.370 15.544 -20.073 1.00 51.75 110 PHE A CA 1
ATOM 847 C C . PHE A 1 110 ? 4.651 16.639 -19.029 1.00 51.75 110 PHE A C 1
ATOM 849 O O . PHE A 1 110 ? 3.743 17.396 -18.686 1.00 51.75 110 PHE A O 1
ATOM 856 N N . GLY A 1 111 ? 5.882 16.792 -18.529 1.00 53.44 111 GLY A N 1
ATOM 857 C CA . GLY A 1 111 ? 6.170 17.916 -17.634 1.00 53.44 111 GLY A CA 1
ATOM 858 C C . GLY A 1 111 ? 7.562 17.948 -17.006 1.00 53.44 111 GLY A C 1
ATOM 859 O O . GLY A 1 111 ? 8.323 16.986 -17.109 1.00 53.44 111 GLY A O 1
ATOM 860 N N . PRO A 1 112 ? 7.904 19.065 -16.333 1.00 55.59 112 PRO A N 1
ATOM 861 C CA . PRO A 1 112 ? 9.179 19.217 -15.647 1.00 55.59 112 PRO A CA 1
ATOM 862 C C . PRO A 1 112 ? 9.359 18.161 -14.540 1.00 55.59 112 PRO A C 1
ATOM 864 O O . PRO A 1 112 ? 8.375 17.576 -14.066 1.00 55.59 112 PRO A O 1
ATOM 867 N N . PRO A 1 113 ? 10.609 17.929 -14.095 1.00 60.84 113 PRO A N 1
ATOM 868 C CA . PRO A 1 113 ? 10.902 17.029 -12.988 1.00 60.84 113 PRO A CA 1
ATOM 869 C C . PRO A 1 113 ? 10.034 17.342 -11.762 1.00 60.84 113 PRO A C 1
ATOM 871 O O . PRO A 1 113 ? 9.721 18.515 -11.513 1.00 60.84 113 PRO A O 1
ATOM 874 N N . PRO A 1 114 ? 9.662 16.327 -10.965 1.00 65.00 114 PRO A N 1
ATOM 875 C CA . PRO A 1 114 ? 8.984 16.539 -9.701 1.00 65.00 114 PRO A CA 1
ATOM 876 C C . PRO A 1 114 ? 9.719 17.562 -8.842 1.00 65.00 114 PRO A C 1
ATOM 878 O O . PRO A 1 114 ? 10.900 17.391 -8.546 1.00 65.00 114 PRO A O 1
ATOM 881 N N . ARG A 1 115 ? 9.020 18.605 -8.394 1.00 68.44 115 ARG A N 1
ATOM 882 C CA . ARG A 1 115 ? 9.500 19.406 -7.267 1.00 68.44 115 ARG A CA 1
ATOM 883 C C . ARG A 1 115 ? 8.999 18.743 -5.988 1.00 68.44 115 ARG A C 1
ATOM 885 O O . ARG A 1 115 ? 7.792 18.552 -5.839 1.00 68.44 115 ARG A O 1
ATOM 892 N N . GLY A 1 116 ? 9.920 18.398 -5.094 1.00 80.06 116 GLY A N 1
ATOM 893 C CA . GLY A 1 116 ? 9.613 17.764 -3.811 1.00 80.06 116 GLY A CA 1
ATOM 894 C C . GLY A 1 116 ? 9.571 16.234 -3.850 1.00 80.06 116 GLY A C 1
ATOM 895 O O . GLY A 1 116 ? 9.724 15.605 -4.897 1.00 80.06 116 GLY A O 1
ATOM 896 N N . ALA A 1 117 ? 9.394 15.643 -2.669 1.00 88.88 117 ALA A N 1
ATOM 897 C CA . ALA A 1 117 ? 9.387 14.198 -2.488 1.00 88.88 117 ALA A CA 1
ATOM 898 C C . ALA A 1 117 ? 8.177 13.539 -3.169 1.00 88.88 117 ALA A C 1
ATOM 900 O O . ALA A 1 117 ? 7.065 14.080 -3.190 1.00 88.88 117 ALA A O 1
ATOM 901 N N . ARG A 1 118 ? 8.405 12.351 -3.734 1.00 92.38 118 ARG A N 1
ATOM 902 C CA . ARG A 1 118 ? 7.375 11.534 -4.374 1.00 92.38 118 ARG A CA 1
ATOM 903 C C . ARG A 1 118 ? 7.147 10.262 -3.591 1.00 92.38 118 ARG A C 1
ATOM 905 O O . ARG A 1 118 ? 8.095 9.656 -3.100 1.00 92.38 118 ARG A O 1
ATOM 912 N N . TYR A 1 119 ? 5.884 9.876 -3.511 1.00 94.56 119 TYR A N 1
ATOM 913 C CA . TYR A 1 119 ? 5.430 8.765 -2.706 1.00 94.56 119 TYR A CA 1
ATOM 914 C C . TYR A 1 119 ? 4.473 7.876 -3.499 1.00 94.56 119 TYR A C 1
ATOM 916 O O . TYR A 1 119 ? 3.644 8.349 -4.286 1.00 94.56 119 TYR A O 1
ATOM 924 N N . ALA A 1 120 ? 4.594 6.581 -3.248 1.00 95.62 120 ALA A N 1
ATOM 925 C CA . ALA A 1 120 ? 3.501 5.624 -3.330 1.00 95.62 120 ALA A CA 1
ATOM 926 C C . ALA A 1 120 ? 3.069 5.265 -1.898 1.00 95.62 120 ALA A C 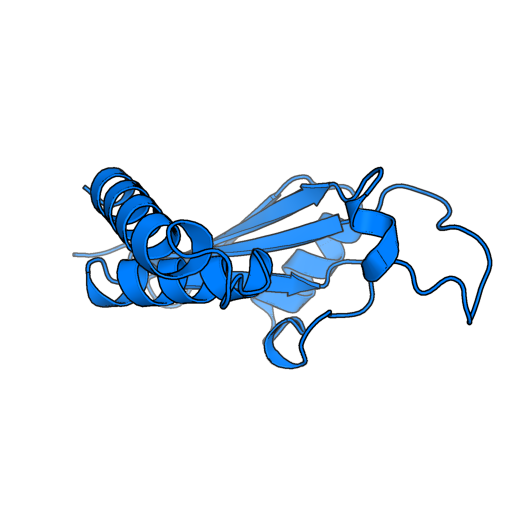1
ATOM 928 O O . ALA A 1 120 ? 3.690 5.704 -0.926 1.00 95.62 120 ALA A O 1
ATOM 929 N N . GLY A 1 121 ? 2.012 4.474 -1.753 1.00 96.44 121 GLY A N 1
ATOM 930 C CA . GLY A 1 121 ? 1.550 3.988 -0.459 1.00 96.44 121 GLY A CA 1
ATOM 931 C C . GLY A 1 121 ? 1.357 2.478 -0.450 1.00 96.44 121 GLY A C 1
ATOM 932 O O . GLY A 1 121 ? 0.972 1.885 -1.456 1.00 96.44 121 GLY A O 1
ATOM 933 N N . LEU A 1 122 ? 1.595 1.868 0.710 1.00 97.62 122 LEU A N 1
ATOM 934 C CA . LEU A 1 122 ? 1.146 0.512 1.021 1.00 97.62 122 LEU A CA 1
ATOM 935 C C . LEU A 1 122 ? 0.050 0.590 2.072 1.00 97.62 122 LEU A C 1
ATOM 937 O O . LEU A 1 122 ? 0.302 1.031 3.197 1.00 97.62 122 LEU A O 1
ATOM 941 N N . VAL A 1 123 ? -1.144 0.133 1.709 1.00 98.12 123 VAL A N 1
ATOM 942 C CA . VAL A 1 123 ? -2.264 -0.030 2.633 1.00 98.12 123 VAL A CA 1
ATOM 943 C C . VAL A 1 123 ? -2.267 -1.460 3.145 1.00 98.12 123 VAL A C 1
ATOM 945 O O . VAL A 1 123 ? -2.277 -2.405 2.361 1.00 98.12 123 VAL A O 1
ATOM 948 N N . LEU A 1 124 ? -2.298 -1.613 4.464 1.00 97.19 124 LEU A N 1
ATOM 949 C CA . LEU A 1 124 ? -2.487 -2.874 5.169 1.00 97.19 124 LEU A CA 1
ATOM 950 C C . LEU A 1 124 ? -3.813 -2.824 5.919 1.00 97.19 124 LEU A C 1
ATOM 952 O O . LEU A 1 124 ? -4.122 -1.816 6.549 1.00 97.19 124 LEU A O 1
ATOM 956 N N . SER A 1 125 ? -4.579 -3.910 5.879 1.00 96.94 125 SER A N 1
ATOM 957 C CA . SER A 1 125 ? -5.789 -4.091 6.688 1.00 96.94 125 SER A CA 1
ATOM 958 C C . SER A 1 125 ? -5.678 -5.391 7.473 1.00 96.94 125 SER A C 1
ATOM 960 O O . SER A 1 125 ? -5.629 -6.474 6.889 1.00 96.94 125 SER A O 1
ATOM 962 N N . VAL A 1 126 ? -5.629 -5.279 8.797 1.00 95.94 126 VAL A N 1
ATOM 963 C CA . VAL A 1 126 ? -5.431 -6.385 9.738 1.00 95.94 126 VAL A CA 1
ATOM 964 C C . VAL A 1 126 ? -6.694 -6.544 10.587 1.00 95.94 126 VAL A C 1
ATOM 966 O O . VAL A 1 126 ? -7.117 -5.566 11.203 1.00 95.94 126 VAL A O 1
ATOM 969 N N . PRO A 1 127 ? -7.321 -7.729 10.651 1.00 94.25 127 PRO A N 1
ATOM 970 C CA . PRO A 1 127 ? -8.506 -7.928 11.482 1.00 94.25 127 PRO A CA 1
ATOM 971 C C . PRO A 1 127 ? -8.157 -7.766 12.971 1.00 94.25 127 PRO A C 1
ATOM 973 O O . PRO A 1 127 ? -7.172 -8.328 13.449 1.00 94.25 127 PRO A O 1
ATOM 976 N N . ILE A 1 128 ? -8.969 -7.006 13.714 1.00 91.50 128 ILE A N 1
ATOM 977 C CA . ILE A 1 128 ? -8.747 -6.725 15.151 1.00 91.50 128 ILE A CA 1
ATOM 978 C C . ILE A 1 128 ? -9.489 -7.684 16.095 1.00 91.50 128 ILE A C 1
ATOM 980 O O . ILE A 1 128 ? -9.443 -7.517 17.313 1.00 91.50 128 ILE A O 1
ATOM 984 N N . LYS A 1 129 ? -10.148 -8.716 15.557 1.00 76.12 129 LYS A N 1
ATOM 985 C CA . LYS A 1 129 ? -10.743 -9.828 16.315 1.00 76.12 129 LYS A CA 1
ATOM 986 C C . LYS A 1 129 ? -10.468 -11.152 15.592 1.00 76.12 129 LYS A C 1
ATOM 988 O O . LYS A 1 129 ? -10.417 -11.165 14.364 1.00 76.12 129 LYS A O 1
ATOM 993 N N . LYS A 1 130 ? -10.231 -12.216 16.370 1.00 53.84 130 LYS A N 1
ATOM 994 C CA . LYS A 1 130 ? -10.065 -13.592 15.874 1.00 53.84 130 LYS A CA 1
ATOM 995 C C . LYS A 1 130 ? -11.384 -14.163 15.379 1.00 53.84 130 LYS A C 1
ATOM 997 O O . LYS A 1 130 ? -12.404 -13.875 16.043 1.00 53.84 130 LYS A O 1
#

Sequence (130 aa):
AVLHVAYAATLDTIHHHYFRREQAVLPARAMEEIFSDVARKSNVKARWIAVNTQPMSVDHEPEGDFEKQAAAELTAGKGKFEAVENGYFRSASAISLHGGCLSCHHNSSFGPPPRGARYAGLVLSVPIKK